Protein AF-A0A7X8WTJ2-F1 (afdb_monomer)

Structure (mmCIF, N/CA/C/O backbone):
data_AF-A0A7X8WTJ2-F1
#
_entry.id   AF-A0A7X8WTJ2-F1
#
loop_
_atom_site.group_PDB
_atom_site.id
_atom_site.type_symbol
_atom_site.label_atom_id
_atom_site.label_alt_id
_atom_site.label_comp_id
_atom_site.label_asym_id
_atom_site.label_entity_id
_atom_site.label_seq_id
_atom_site.pdbx_PDB_ins_code
_atom_site.Cartn_x
_atom_site.Cartn_y
_atom_site.Cartn_z
_atom_site.occupancy
_atom_site.B_iso_or_equiv
_atom_site.auth_seq_id
_atom_site.auth_comp_id
_atom_site.auth_asym_id
_atom_site.auth_atom_id
_atom_site.pdbx_PDB_model_num
ATOM 1 N N . MET A 1 1 ? -40.031 5.999 80.516 1.00 39.78 1 MET A N 1
ATOM 2 C CA . MET A 1 1 ? -39.535 5.184 79.386 1.00 39.78 1 MET A CA 1
ATOM 3 C C . MET A 1 1 ? -38.064 5.534 79.198 1.00 39.78 1 MET A C 1
ATOM 5 O O . MET A 1 1 ? -37.760 6.698 78.983 1.00 39.78 1 MET A O 1
ATOM 9 N N . LYS A 1 2 ? -37.153 4.590 79.463 1.00 35.09 2 LYS A N 1
ATOM 10 C CA . LYS A 1 2 ? -35.695 4.788 79.375 1.00 35.09 2 LYS A CA 1
ATOM 11 C C . LYS A 1 2 ? -35.282 4.846 77.907 1.00 35.09 2 LYS A C 1
ATOM 13 O O . LYS A 1 2 ? -35.665 3.926 77.203 1.00 35.09 2 LYS A O 1
ATOM 18 N N . PHE A 1 3 ? -34.402 5.767 77.518 1.00 29.83 3 PHE A N 1
ATOM 19 C CA . PHE A 1 3 ? -33.308 5.437 76.600 1.00 29.83 3 PHE A CA 1
ATOM 20 C C . PHE A 1 3 ? -32.036 6.171 77.034 1.00 29.83 3 PHE A C 1
ATOM 22 O O . PHE A 1 3 ? -32.035 7.369 77.301 1.00 29.83 3 PHE A O 1
ATOM 29 N N . ARG A 1 4 ? -30.994 5.364 77.233 1.00 32.22 4 ARG A N 1
ATOM 30 C CA . ARG A 1 4 ? -29.652 5.709 77.700 1.00 32.22 4 ARG A CA 1
ATOM 31 C C . ARG A 1 4 ? -28.775 6.133 76.510 1.00 32.22 4 ARG A C 1
ATOM 33 O O . ARG A 1 4 ? -28.976 5.613 75.421 1.00 32.22 4 ARG A O 1
ATOM 40 N N . THR A 1 5 ? -27.834 7.041 76.796 1.00 36.12 5 THR A N 1
ATOM 41 C CA . THR A 1 5 ? -26.426 7.189 76.328 1.00 36.12 5 THR A CA 1
ATOM 42 C C . THR A 1 5 ? -25.983 6.367 75.102 1.00 36.12 5 THR A C 1
ATOM 44 O O . THR A 1 5 ? -26.259 5.177 75.036 1.00 36.12 5 THR A O 1
ATOM 47 N N . ASN A 1 6 ? -25.144 6.859 74.188 1.00 32.44 6 ASN A N 1
ATOM 48 C CA . ASN A 1 6 ? -23.798 7.377 74.467 1.00 32.44 6 ASN A CA 1
ATOM 49 C C . ASN A 1 6 ? -23.196 8.037 73.197 1.00 32.44 6 ASN A C 1
ATOM 51 O O . ASN A 1 6 ? -23.551 7.622 72.092 1.00 32.44 6 ASN A O 1
ATOM 55 N N . PRO A 1 7 ? -22.274 9.006 73.338 1.00 47.34 7 PRO A N 1
ATOM 56 C CA . PRO A 1 7 ? -21.507 9.600 72.253 1.00 47.34 7 PRO A CA 1
ATOM 57 C C . PRO A 1 7 ? -20.310 8.702 71.916 1.00 47.34 7 PRO A C 1
ATOM 59 O O . PRO A 1 7 ? -19.620 8.268 72.826 1.00 47.34 7 PRO A O 1
ATOM 62 N N . ASP A 1 8 ? -20.117 8.387 70.634 1.00 38.06 8 ASP A N 1
ATOM 63 C CA . ASP A 1 8 ? -18.842 7.984 70.014 1.00 38.06 8 ASP A CA 1
ATOM 64 C C . ASP A 1 8 ? -19.118 7.438 68.606 1.00 38.06 8 ASP A C 1
ATOM 66 O O . ASP A 1 8 ? -19.580 6.308 68.447 1.00 38.06 8 ASP A O 1
ATOM 70 N N . ARG A 1 9 ? -18.815 8.240 67.578 1.00 35.88 9 ARG A N 1
ATOM 71 C CA . ARG A 1 9 ? -18.140 7.803 66.339 1.00 35.88 9 ARG A CA 1
ATOM 72 C C . ARG A 1 9 ? -17.952 8.990 65.406 1.00 35.88 9 ARG A C 1
ATOM 74 O O . ARG A 1 9 ? -18.755 9.291 64.530 1.00 35.88 9 ARG A O 1
ATOM 81 N N . CYS A 1 10 ? -16.839 9.669 65.642 1.00 35.34 10 CYS A N 1
ATOM 82 C CA . CYS A 1 10 ? -16.139 10.429 64.625 1.00 35.34 10 CYS A CA 1
ATOM 83 C C . CYS A 1 10 ? -15.553 9.450 63.584 1.00 35.34 10 CYS A C 1
ATOM 85 O O . CYS A 1 10 ? -15.086 8.377 63.969 1.00 35.34 10 CYS A O 1
ATOM 87 N N . LYS A 1 11 ? -15.507 9.899 62.320 1.00 32.91 11 LYS A N 1
ATOM 88 C CA . LYS A 1 11 ? -14.864 9.304 61.127 1.00 32.91 11 LYS A CA 1
ATOM 89 C C . LYS A 1 11 ? -15.657 8.188 60.428 1.00 32.91 11 LYS A C 1
ATOM 91 O O . LYS A 1 11 ? -15.748 7.078 60.931 1.00 32.91 11 LYS A O 1
ATOM 96 N N . ASP A 1 12 ? -16.169 8.469 59.230 1.00 33.34 12 ASP A N 1
ATOM 97 C CA . ASP A 1 12 ? -15.376 8.259 58.011 1.00 33.34 12 ASP A CA 1
ATOM 98 C C . ASP A 1 12 ? -16.029 8.958 56.801 1.00 33.34 12 ASP A C 1
ATOM 100 O O . ASP A 1 12 ? -17.176 8.697 56.438 1.00 33.34 12 ASP A O 1
ATOM 104 N N . MET A 1 13 ? -15.286 9.892 56.209 1.00 43.78 13 MET A N 1
ATOM 105 C CA . MET A 1 13 ? -15.506 10.418 54.867 1.00 43.78 13 MET A CA 1
ATOM 106 C C . MET A 1 13 ? -14.833 9.427 53.918 1.00 43.78 13 MET A C 1
ATOM 108 O O . MET A 1 13 ? -13.629 9.499 53.713 1.00 43.78 13 MET A O 1
ATOM 112 N N . SER A 1 14 ? -15.596 8.491 53.375 1.00 38.12 14 SER A N 1
ATOM 113 C CA . SER A 1 14 ? -15.292 7.703 52.173 1.00 38.12 14 SER A CA 1
ATOM 114 C C . SER A 1 14 ? -16.325 6.577 52.176 1.00 38.12 14 SER A C 1
ATOM 116 O O . SER A 1 14 ? -16.460 5.829 53.131 1.00 38.12 14 SER A O 1
ATOM 118 N N . GLN A 1 15 ? -17.206 6.455 51.199 1.00 37.56 15 GLN A N 1
ATOM 119 C CA . GLN A 1 15 ? -16.856 5.964 49.881 1.00 37.56 15 GLN A CA 1
ATOM 120 C C . GLN A 1 15 ? -17.956 6.427 48.922 1.00 37.56 15 GLN A C 1
ATOM 122 O O . GLN A 1 15 ? -19.064 5.888 48.906 1.00 37.56 15 GLN A O 1
ATOM 127 N N . GLN A 1 16 ? -17.648 7.435 48.107 1.00 36.28 16 GLN A N 1
ATOM 128 C CA . GLN A 1 16 ? -18.258 7.510 46.789 1.00 36.28 16 GLN A CA 1
ATOM 129 C C . GLN A 1 16 ? -17.774 6.263 46.053 1.00 36.28 16 GLN A C 1
ATOM 131 O O . GLN A 1 16 ? -16.573 6.051 45.905 1.00 36.28 16 GLN A O 1
ATOM 136 N N . LYS A 1 17 ? -18.707 5.388 45.678 1.00 41.25 17 LYS A N 1
ATOM 137 C CA . LYS A 1 17 ? -18.432 4.298 44.748 1.00 41.25 17 LYS A CA 1
ATOM 138 C C . LYS A 1 17 ? -18.091 4.965 43.418 1.00 41.25 17 LYS A C 1
ATOM 140 O O . LYS A 1 17 ? -18.989 5.342 42.671 1.00 41.25 17 LYS A O 1
ATOM 145 N N . GLU A 1 18 ? -16.804 5.173 43.172 1.00 40.47 18 GLU A N 1
ATOM 146 C CA . GLU A 1 18 ? -16.292 5.410 41.832 1.00 40.47 18 GLU A CA 1
ATOM 147 C C . GLU A 1 18 ? -16.724 4.202 41.001 1.00 40.47 18 GLU A C 1
ATOM 149 O O . GLU A 1 18 ? -16.260 3.078 41.194 1.00 40.47 18 GLU A O 1
ATOM 154 N N . SER A 1 19 ? -17.721 4.404 40.144 1.00 46.25 19 SER A N 1
ATOM 155 C CA . SER A 1 19 ? -18.016 3.462 39.080 1.00 46.25 19 SER A CA 1
ATOM 156 C C . SER A 1 19 ? -16.793 3.459 38.176 1.00 46.25 19 SER A C 1
ATOM 158 O O . SER A 1 19 ? -16.567 4.434 37.456 1.00 46.25 19 SER A O 1
ATOM 160 N N . GLU A 1 20 ? -15.987 2.399 38.258 1.00 52.09 20 GLU A N 1
ATOM 161 C CA . GLU A 1 20 ? -14.923 2.140 37.294 1.00 52.09 20 GLU A CA 1
ATOM 162 C C . GLU A 1 20 ? -15.479 2.380 35.883 1.00 52.09 20 GLU A C 1
ATOM 164 O O . GLU A 1 20 ? -16.577 1.894 35.577 1.00 52.09 20 GLU A O 1
ATOM 169 N N . PRO A 1 21 ? -14.785 3.139 35.016 1.00 50.22 21 PRO A N 1
ATOM 170 C CA . PRO A 1 21 ? -15.226 3.284 33.644 1.00 50.22 21 PRO A CA 1
ATOM 171 C C . PRO A 1 21 ? -15.250 1.881 33.050 1.00 50.22 21 PRO A C 1
ATOM 173 O O . PRO A 1 21 ? -14.214 1.223 32.941 1.00 50.22 21 PRO A O 1
ATOM 176 N N . SER A 1 22 ? -16.446 1.405 32.703 1.00 49.53 22 SER A N 1
ATOM 177 C CA . SER A 1 22 ? -16.613 0.166 31.962 1.00 49.53 22 SER A CA 1
ATOM 178 C C . SER A 1 22 ? -15.719 0.281 30.735 1.00 49.53 22 SER A C 1
ATOM 180 O O . SER A 1 22 ? -16.004 1.099 29.856 1.00 49.53 22 SER A O 1
ATOM 182 N N . LYS A 1 23 ? -14.610 -0.468 30.703 1.00 55.69 23 LYS A N 1
ATOM 183 C CA . LYS A 1 23 ? -13.757 -0.579 29.521 1.00 55.69 23 LYS A CA 1
ATOM 184 C C . LYS A 1 23 ? -14.647 -1.101 28.403 1.00 55.69 23 LYS A C 1
ATOM 186 O O . LYS A 1 23 ? -14.861 -2.304 28.277 1.00 55.69 23 LYS A O 1
ATOM 191 N N . THR A 1 24 ? -15.213 -0.195 27.619 1.00 56.50 24 THR A N 1
ATOM 192 C CA . THR A 1 24 ? -15.846 -0.522 26.353 1.00 56.50 24 THR A CA 1
ATOM 193 C C . THR A 1 24 ? -14.688 -0.906 25.454 1.00 56.50 24 THR A C 1
ATOM 195 O O . THR A 1 24 ? -13.975 -0.066 24.915 1.00 56.50 24 THR A O 1
ATOM 198 N N . CYS A 1 25 ? -14.405 -2.205 25.419 1.00 57.56 25 CYS A N 1
ATOM 199 C CA . CYS A 1 25 ? -13.414 -2.767 24.525 1.00 57.56 25 CYS A CA 1
ATOM 200 C C . CYS A 1 25 ? -13.963 -2.538 23.116 1.00 57.56 25 CYS A C 1
ATOM 202 O O . CYS A 1 25 ? -14.972 -3.142 22.752 1.00 57.56 25 CYS A O 1
ATOM 204 N N . ALA A 1 26 ? -13.389 -1.586 22.381 1.00 73.44 26 ALA A N 1
ATOM 205 C CA . ALA A 1 26 ? -13.820 -1.301 21.022 1.00 73.44 26 ALA A CA 1
ATOM 206 C C . ALA A 1 26 ? -13.701 -2.590 20.195 1.00 73.44 26 ALA A C 1
ATOM 208 O O . ALA A 1 26 ? -12.611 -3.138 20.038 1.00 73.44 26 ALA A O 1
ATOM 209 N N . SER A 1 27 ? -14.835 -3.109 19.725 1.00 88.31 27 SER A N 1
ATOM 210 C CA . SER A 1 27 ? -14.878 -4.309 18.895 1.00 88.31 27 SER A CA 1
ATOM 211 C C . SER A 1 27 ? -14.677 -3.930 17.432 1.00 88.31 27 SER A C 1
ATOM 213 O O . SER A 1 27 ? -15.436 -3.119 16.895 1.00 88.31 27 SER A O 1
ATOM 215 N N . PHE A 1 28 ? -13.690 -4.547 16.787 1.00 94.94 28 PHE A N 1
ATOM 216 C CA . PHE A 1 28 ? -13.442 -4.405 15.356 1.00 94.94 28 PHE A CA 1
ATOM 217 C C . PHE A 1 28 ? -13.915 -5.646 14.597 1.00 94.94 28 PHE A C 1
ATOM 219 O O . PHE A 1 28 ? -13.689 -6.766 15.055 1.00 94.94 28 PHE A O 1
ATOM 226 N N . ASP A 1 29 ? -14.544 -5.453 13.437 1.00 95.88 29 ASP A N 1
ATOM 227 C CA . ASP A 1 29 ? -14.916 -6.544 12.528 1.00 95.88 29 ASP A CA 1
ATOM 228 C C . ASP A 1 29 ? -13.676 -7.183 11.870 1.00 95.88 29 ASP A C 1
ATOM 230 O O . ASP A 1 29 ? -13.664 -8.384 11.594 1.00 95.88 29 ASP A O 1
ATOM 234 N N . LEU A 1 30 ? -12.623 -6.391 11.627 1.00 96.56 30 LEU A N 1
ATOM 235 C CA . LEU A 1 30 ? -11.333 -6.850 11.107 1.00 96.56 30 LEU A CA 1
ATOM 236 C C . LEU A 1 30 ? -10.180 -6.142 11.823 1.00 96.56 30 LEU A C 1
ATOM 238 O O . LEU A 1 30 ? -10.127 -4.916 11.883 1.00 96.56 30 LEU A O 1
ATOM 242 N N . VAL A 1 31 ? -9.210 -6.923 12.295 1.00 97.31 31 VAL A N 1
ATOM 243 C CA . VAL A 1 31 ? -7.952 -6.412 12.850 1.00 97.31 31 VAL A CA 1
ATOM 244 C C . VAL A 1 31 ? -6.786 -6.926 12.018 1.00 97.31 31 VAL A C 1
ATOM 246 O O . VAL A 1 31 ? -6.662 -8.127 11.775 1.00 97.31 31 VAL A O 1
ATOM 249 N N . ILE A 1 32 ? -5.916 -6.014 11.597 1.00 97.81 32 ILE A N 1
ATOM 250 C CA . ILE A 1 32 ? -4.712 -6.293 10.818 1.00 97.81 32 ILE A CA 1
ATOM 251 C C . ILE A 1 32 ? -3.493 -5.988 11.683 1.00 97.81 32 ILE A C 1
ATOM 253 O O . ILE A 1 32 ? -3.316 -4.870 12.158 1.00 97.81 32 ILE A O 1
ATOM 257 N N . ALA A 1 33 ? -2.634 -6.988 11.869 1.00 97.50 33 ALA A N 1
ATOM 258 C CA . ALA A 1 33 ? -1.375 -6.829 12.583 1.00 97.50 33 ALA A CA 1
ATOM 259 C C . ALA A 1 33 ? -0.256 -6.421 11.610 1.00 97.50 33 ALA A C 1
ATOM 261 O O . ALA A 1 33 ? 0.145 -7.198 10.740 1.00 97.50 33 ALA A O 1
ATOM 262 N N . GLY A 1 34 ? 0.262 -5.210 11.787 1.00 97.00 34 GLY A N 1
ATOM 263 C CA . GLY A 1 34 ? 1.333 -4.605 11.005 1.00 97.00 34 GLY A CA 1
ATOM 264 C C . GLY A 1 34 ? 0.831 -3.549 10.020 1.00 97.00 34 GLY A C 1
ATOM 265 O O . GLY A 1 34 ? 0.043 -3.826 9.120 1.00 97.00 34 GLY A O 1
ATOM 266 N N . GLY A 1 35 ? 1.384 -2.347 10.132 1.00 96.94 35 GLY A N 1
ATOM 267 C CA . GLY A 1 35 ? 1.155 -1.180 9.282 1.00 96.94 35 GLY A CA 1
ATOM 268 C C . GLY A 1 35 ? 2.192 -1.010 8.168 1.00 96.94 35 GLY A C 1
ATOM 269 O O . GLY A 1 35 ? 2.507 0.103 7.739 1.00 96.94 35 GLY A O 1
ATOM 270 N N . GLY A 1 36 ? 2.751 -2.125 7.695 1.00 97.00 36 GLY A N 1
ATOM 271 C CA . GLY A 1 36 ? 3.591 -2.176 6.500 1.00 97.00 36 GLY A CA 1
ATOM 272 C C . GLY A 1 36 ? 2.776 -2.155 5.202 1.00 97.00 36 GLY A C 1
ATOM 273 O O . GLY A 1 36 ? 1.550 -2.089 5.216 1.00 97.00 36 GLY A O 1
ATOM 274 N N . ALA A 1 37 ? 3.461 -2.276 4.058 1.00 97.00 37 ALA A N 1
ATOM 275 C CA . ALA A 1 37 ? 2.814 -2.260 2.740 1.00 97.00 37 ALA A CA 1
ATOM 276 C C . ALA A 1 37 ? 1.677 -3.289 2.620 1.00 97.00 37 ALA A C 1
ATOM 278 O O . ALA A 1 37 ? 0.591 -2.956 2.162 1.00 97.00 37 ALA A O 1
ATOM 279 N N . SER A 1 38 ? 1.910 -4.528 3.067 1.00 96.88 38 SER A N 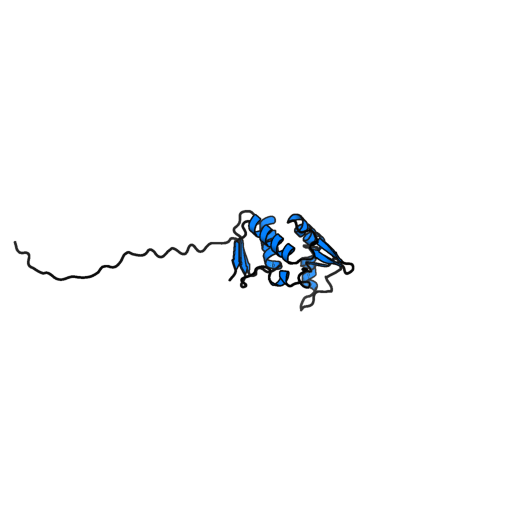1
ATOM 280 C CA . SER A 1 38 ? 0.913 -5.598 2.985 1.00 96.88 38 SER A CA 1
ATOM 281 C C . SER A 1 38 ? -0.320 -5.321 3.840 1.00 96.88 38 SER A C 1
ATOM 283 O O . SER A 1 38 ? -1.428 -5.516 3.361 1.00 96.88 38 SER A O 1
ATOM 285 N N . GLY A 1 39 ? -0.140 -4.864 5.083 1.00 97.81 39 GLY A N 1
ATOM 286 C CA . GLY A 1 39 ? -1.253 -4.618 6.001 1.00 97.81 39 GLY A CA 1
ATOM 287 C C . GLY A 1 39 ? -2.109 -3.434 5.568 1.00 97.81 39 GLY A C 1
ATOM 288 O O . GLY A 1 39 ? -3.332 -3.535 5.549 1.00 97.81 39 GLY A O 1
ATOM 289 N N . VAL A 1 40 ? -1.471 -2.351 5.118 1.00 98.12 40 VAL A N 1
ATOM 290 C CA . VAL A 1 40 ? -2.182 -1.174 4.606 1.00 98.12 40 VAL A CA 1
ATOM 291 C C . VAL A 1 40 ? -2.969 -1.502 3.339 1.00 98.12 40 VAL A C 1
ATOM 293 O O . VAL A 1 40 ? -4.156 -1.197 3.274 1.00 98.12 40 VAL A O 1
ATOM 296 N N . ILE A 1 41 ? -2.358 -2.173 2.356 1.00 97.38 41 ILE A N 1
ATOM 297 C CA . ILE A 1 41 ? -3.077 -2.569 1.135 1.00 97.38 41 ILE A CA 1
ATOM 298 C C . ILE A 1 41 ? -4.204 -3.555 1.458 1.00 97.38 41 ILE A C 1
ATOM 300 O O . ILE A 1 41 ? -5.300 -3.405 0.928 1.00 97.38 41 ILE A O 1
ATOM 304 N N . ALA A 1 42 ? -3.979 -4.516 2.360 1.00 97.00 42 ALA A N 1
ATOM 305 C CA . ALA A 1 42 ? -5.023 -5.446 2.783 1.00 97.00 42 ALA A CA 1
ATOM 306 C C . ALA A 1 42 ? -6.214 -4.724 3.430 1.00 97.00 42 ALA A C 1
ATOM 308 O O . ALA A 1 42 ? -7.351 -5.054 3.113 1.00 97.00 42 ALA A O 1
ATOM 309 N N . ALA A 1 43 ? -5.971 -3.728 4.289 1.00 97.94 43 ALA A N 1
ATOM 310 C CA . ALA A 1 43 ? -7.031 -2.954 4.934 1.00 97.94 43 ALA A CA 1
ATOM 311 C C . ALA A 1 43 ? -7.874 -2.181 3.917 1.00 97.94 43 ALA A C 1
ATOM 313 O O . ALA A 1 43 ? -9.103 -2.221 3.964 1.00 97.94 43 ALA A O 1
ATOM 314 N N . LEU A 1 44 ? -7.202 -1.504 2.982 1.00 97.75 44 LEU A N 1
ATOM 315 C CA . LEU A 1 44 ? -7.869 -0.714 1.957 1.00 97.75 44 LEU A CA 1
ATOM 316 C C . LEU A 1 44 ? -8.698 -1.601 1.019 1.00 97.75 44 LEU A C 1
ATOM 318 O O . LEU A 1 44 ? -9.882 -1.339 0.830 1.00 97.75 44 LEU A O 1
ATOM 322 N N . VAL A 1 45 ? -8.107 -2.682 0.498 1.00 96.06 45 VAL A N 1
ATOM 323 C CA . VAL A 1 45 ? -8.797 -3.621 -0.403 1.00 96.06 45 VAL A CA 1
ATOM 324 C C . VAL A 1 45 ? -9.955 -4.318 0.309 1.00 96.06 45 VAL A C 1
ATOM 326 O O . VAL A 1 45 ? -11.035 -4.440 -0.259 1.00 96.06 45 VAL A O 1
ATOM 329 N N . ALA A 1 46 ? -9.779 -4.731 1.568 1.00 96.06 46 ALA A N 1
ATOM 330 C CA . ALA A 1 46 ? -10.859 -5.341 2.339 1.00 96.06 46 ALA A CA 1
ATOM 331 C C . ALA A 1 46 ? -12.048 -4.381 2.511 1.00 96.06 46 ALA A C 1
ATOM 333 O O . ALA A 1 46 ? -13.198 -4.797 2.362 1.00 96.06 46 ALA A O 1
ATOM 334 N N . CYS A 1 47 ? -11.778 -3.100 2.781 1.00 96.69 47 CYS A N 1
ATOM 335 C CA . CYS A 1 47 ? -12.807 -2.065 2.847 1.00 96.69 47 CYS A CA 1
ATOM 336 C C . CYS A 1 47 ? -13.509 -1.865 1.491 1.00 96.69 47 CYS A C 1
ATOM 338 O O . CYS A 1 47 ? -14.739 -1.823 1.446 1.00 96.69 47 CYS A O 1
ATOM 340 N N . ASP A 1 48 ? -12.737 -1.802 0.400 1.00 94.69 48 ASP A N 1
ATOM 341 C CA . ASP A 1 48 ? -13.232 -1.547 -0.959 1.00 94.69 48 ASP A CA 1
ATOM 342 C C . ASP A 1 48 ? -14.087 -2.702 -1.518 1.00 94.69 48 ASP A C 1
ATOM 344 O O . ASP A 1 48 ? -15.077 -2.453 -2.205 1.00 94.69 48 ASP A O 1
ATOM 348 N N . GLU A 1 49 ? -13.731 -3.960 -1.234 1.00 90.19 49 GLU A N 1
ATOM 349 C CA . GLU A 1 49 ? -14.292 -5.127 -1.938 1.00 90.19 49 GLU A CA 1
ATOM 350 C C . GLU A 1 49 ? -15.290 -5.971 -1.129 1.00 90.19 49 GLU A C 1
ATOM 352 O O . GLU A 1 49 ? -15.897 -6.891 -1.680 1.00 90.19 49 GLU A O 1
ATOM 357 N N . GLY A 1 50 ? -15.503 -5.701 0.162 1.00 84.56 50 GLY A N 1
ATOM 358 C CA . GLY A 1 50 ? -16.440 -6.542 0.924 1.00 84.56 50 GLY A CA 1
ATOM 359 C C . GLY A 1 50 ? -16.740 -6.148 2.360 1.00 84.56 50 GLY A C 1
ATOM 360 O O . GLY A 1 50 ? -17.696 -6.666 2.934 1.00 84.56 50 GLY A O 1
ATOM 361 N N . LEU A 1 51 ? -15.967 -5.234 2.942 1.00 91.12 51 LEU A N 1
ATOM 362 C CA . LEU A 1 51 ? -16.139 -4.784 4.324 1.00 91.12 51 LEU A CA 1
ATOM 363 C C . LEU A 1 51 ? -16.516 -3.299 4.403 1.00 91.12 51 LEU A C 1
ATOM 365 O O . LEU A 1 51 ? -16.238 -2.631 5.397 1.00 91.12 51 LEU A O 1
ATOM 369 N N . SER A 1 52 ? -17.170 -2.768 3.369 1.00 87.06 52 SER A N 1
ATOM 370 C CA . SER A 1 52 ? -17.717 -1.412 3.416 1.00 87.06 52 SER A CA 1
ATOM 371 C C . SER A 1 52 ? -18.710 -1.283 4.580 1.00 87.06 52 SER A C 1
ATOM 373 O O . SER A 1 52 ? -19.600 -2.118 4.751 1.00 87.06 52 SER A O 1
ATOM 375 N N . GLY A 1 53 ? -18.525 -0.262 5.421 1.00 87.44 53 GLY A N 1
ATOM 376 C CA . GLY A 1 53 ? -19.323 -0.041 6.633 1.00 87.44 53 GLY A CA 1
ATOM 377 C C . GLY A 1 53 ? -18.954 -0.918 7.839 1.00 87.44 53 GLY A C 1
ATOM 378 O O . GLY A 1 53 ? -19.609 -0.813 8.874 1.00 87.44 53 GLY A O 1
ATOM 379 N N . LYS A 1 54 ? -17.923 -1.766 7.732 1.00 94.25 54 LYS A N 1
ATOM 380 C CA . LYS A 1 54 ? -17.371 -2.552 8.845 1.00 94.25 54 LYS A CA 1
ATOM 381 C C . LYS A 1 54 ? -16.230 -1.809 9.532 1.00 94.25 54 LYS A C 1
ATOM 383 O O . LYS A 1 54 ? -15.524 -1.026 8.897 1.00 94.25 54 LYS A O 1
ATOM 388 N N . SER A 1 55 ? -16.026 -2.066 10.821 1.00 95.56 55 SER A N 1
ATOM 389 C CA . SER A 1 55 ? -14.927 -1.463 11.575 1.00 95.56 55 SER A CA 1
ATOM 390 C C . SER A 1 55 ? -13.621 -2.228 11.336 1.00 95.56 55 SER A C 1
ATOM 392 O O . SER A 1 55 ? -13.488 -3.405 11.673 1.00 95.56 55 SER A O 1
ATOM 394 N N . ILE A 1 56 ? -12.634 -1.548 10.750 1.00 97.75 56 ILE A N 1
ATOM 395 C CA . ILE A 1 56 ? -11.316 -2.114 10.439 1.00 97.75 56 ILE A CA 1
ATOM 396 C C . ILE A 1 56 ? -10.253 -1.374 11.251 1.00 97.75 56 ILE A C 1
ATOM 398 O O . ILE A 1 56 ? -10.225 -0.142 11.248 1.00 97.75 56 ILE A O 1
ATOM 402 N N . ALA A 1 57 ? -9.368 -2.123 11.909 1.00 97.31 57 ALA A N 1
ATOM 403 C CA . ALA A 1 57 ? -8.207 -1.586 12.611 1.00 97.31 57 ALA A CA 1
ATOM 404 C C . ALA A 1 57 ? -6.891 -2.154 12.073 1.00 97.31 57 ALA A C 1
ATOM 406 O O . ALA A 1 57 ? -6.779 -3.351 11.806 1.00 97.31 57 ALA A O 1
ATOM 407 N N . ILE A 1 58 ? -5.871 -1.304 11.991 1.00 98.19 58 ILE A N 1
ATOM 408 C CA . ILE A 1 58 ? -4.471 -1.691 11.815 1.00 98.19 58 ILE A CA 1
ATOM 409 C C . ILE A 1 58 ? -3.748 -1.445 13.137 1.00 98.19 58 ILE A C 1
ATOM 411 O O . ILE A 1 58 ? -3.816 -0.342 13.675 1.00 98.19 58 ILE A O 1
ATOM 415 N N . ILE A 1 59 ? -3.038 -2.455 13.637 1.00 97.38 59 ILE A N 1
ATOM 416 C CA . ILE A 1 59 ? -2.158 -2.343 14.804 1.00 97.38 59 ILE A CA 1
ATOM 417 C C . ILE A 1 59 ? -0.713 -2.378 14.315 1.00 97.38 59 ILE A C 1
ATOM 419 O O . ILE A 1 59 ? -0.267 -3.387 13.769 1.00 97.38 59 ILE A O 1
ATOM 423 N N . GLU A 1 60 ? 0.022 -1.292 14.496 1.00 96.94 60 GLU A N 1
ATOM 424 C CA . GLU A 1 60 ? 1.437 -1.169 14.159 1.00 96.94 60 GLU A CA 1
ATOM 425 C C . GLU A 1 60 ? 2.242 -0.945 15.440 1.00 96.94 60 GLU A C 1
ATOM 427 O O . GLU A 1 60 ? 1.847 -0.186 16.316 1.00 96.94 60 GLU A O 1
ATOM 432 N N . LYS A 1 61 ? 3.371 -1.644 15.549 1.00 95.44 61 LYS A N 1
ATOM 433 C CA . LYS A 1 61 ? 4.255 -1.566 16.712 1.00 95.44 61 LYS A CA 1
ATOM 434 C C . LYS A 1 61 ? 5.084 -0.280 16.714 1.00 95.44 61 LYS A C 1
ATOM 436 O O . LYS A 1 61 ? 5.570 0.124 17.757 1.00 95.44 61 LYS A O 1
ATOM 441 N N . GLU A 1 62 ? 5.363 0.262 15.538 1.00 92.94 62 GLU A N 1
ATOM 442 C CA . GLU A 1 62 ? 6.212 1.435 15.373 1.00 92.94 62 GLU A CA 1
ATOM 443 C C . GLU A 1 62 ? 5.373 2.719 15.315 1.00 92.94 62 GLU A C 1
ATOM 445 O O . GLU A 1 62 ? 4.341 2.761 14.644 1.00 92.94 62 GLU A O 1
ATOM 450 N N . GLU A 1 63 ? 5.895 3.808 15.880 1.00 93.38 63 GLU A N 1
ATOM 451 C CA . GLU A 1 63 ? 5.244 5.128 15.861 1.00 93.38 63 GLU A CA 1
ATOM 452 C C . GLU A 1 63 ? 4.905 5.624 14.443 1.00 93.38 63 GLU A C 1
ATOM 454 O O . GLU A 1 63 ? 3.996 6.426 14.233 1.00 93.38 63 GLU A O 1
ATOM 459 N N . ILE A 1 64 ? 5.667 5.163 13.444 1.00 91.88 64 ILE A N 1
ATOM 460 C CA . ILE A 1 64 ? 5.559 5.608 12.056 1.00 91.88 64 ILE A CA 1
ATOM 461 C C . ILE A 1 64 ? 5.049 4.466 11.177 1.00 91.88 64 ILE A C 1
ATOM 463 O O . ILE A 1 64 ? 5.779 3.523 10.850 1.00 91.88 64 ILE A O 1
ATOM 467 N N . LEU A 1 65 ? 3.816 4.622 10.692 1.00 95.19 65 LEU A N 1
ATOM 468 C CA . LEU A 1 65 ? 3.225 3.759 9.672 1.00 95.19 65 LEU A CA 1
ATOM 469 C C . LEU A 1 65 ? 4.095 3.725 8.404 1.00 95.19 65 LEU A C 1
ATOM 471 O O . LEU A 1 65 ? 4.707 4.725 8.022 1.00 95.19 65 LEU A O 1
ATOM 475 N N . LEU A 1 66 ? 4.141 2.583 7.707 1.00 96.50 66 LEU A N 1
ATOM 476 C CA . LEU A 1 66 ? 4.850 2.444 6.428 1.00 96.50 66 LEU A CA 1
ATOM 477 C C . LEU A 1 66 ? 6.355 2.797 6.494 1.00 96.50 66 LEU A C 1
ATOM 479 O O . LEU A 1 66 ? 6.976 3.054 5.457 1.00 96.50 66 LEU A O 1
ATOM 483 N N . ARG A 1 67 ? 6.994 2.735 7.675 1.00 95.06 67 ARG A N 1
ATOM 484 C CA . ARG A 1 67 ? 8.415 3.096 7.877 1.00 95.06 67 ARG A CA 1
ATOM 485 C C . ARG A 1 67 ? 9.366 2.461 6.857 1.00 95.06 67 ARG A C 1
ATOM 487 O O . ARG A 1 67 ? 10.224 3.134 6.288 1.00 95.06 67 ARG A O 1
ATOM 494 N N . LYS A 1 68 ? 9.194 1.165 6.571 1.00 93.69 68 LYS A N 1
ATOM 495 C CA . LYS A 1 68 ? 10.016 0.446 5.576 1.00 93.69 68 LYS A CA 1
ATOM 496 C C . LYS A 1 68 ? 9.721 0.861 4.133 1.00 93.69 68 LYS A C 1
ATOM 498 O O . LYS A 1 68 ? 10.634 0.862 3.311 1.00 93.69 68 LYS A O 1
ATOM 503 N N . VAL A 1 69 ? 8.480 1.235 3.823 1.00 94.94 69 VAL A N 1
ATOM 504 C CA . VAL A 1 69 ? 8.108 1.752 2.495 1.00 94.94 69 VAL A CA 1
ATOM 505 C C . VAL A 1 69 ? 8.800 3.087 2.256 1.00 94.94 69 VAL A C 1
ATOM 507 O O . VAL A 1 69 ? 9.433 3.259 1.214 1.00 94.94 69 VAL A O 1
ATOM 510 N N . ARG A 1 70 ? 8.798 3.966 3.266 1.00 93.81 70 ARG A N 1
ATOM 511 C CA . ARG A 1 70 ? 9.485 5.264 3.238 1.00 93.81 70 ARG A CA 1
ATOM 512 C C . ARG A 1 70 ? 10.984 5.139 2.943 1.00 93.81 70 ARG A C 1
ATOM 514 O O . ARG A 1 70 ? 11.524 5.916 2.165 1.00 93.81 70 ARG A O 1
ATOM 521 N N . ALA A 1 71 ? 11.647 4.136 3.520 1.00 92.94 71 ALA A N 1
ATOM 522 C CA . ALA A 1 71 ? 13.081 3.900 3.324 1.00 92.94 71 ALA A CA 1
ATOM 523 C C . ALA A 1 71 ? 13.432 3.177 2.003 1.00 92.94 71 ALA A C 1
ATOM 525 O O . ALA A 1 71 ? 14.590 3.167 1.582 1.00 92.94 71 ALA A O 1
ATOM 526 N N . SER A 1 72 ? 12.461 2.547 1.336 1.00 92.38 72 SER A N 1
ATOM 527 C CA . SER A 1 72 ? 12.722 1.700 0.167 1.00 92.38 72 SER A CA 1
ATOM 528 C C . SER A 1 72 ? 13.147 2.496 -1.079 1.00 92.38 72 SER A C 1
ATOM 530 O O . SER A 1 72 ? 12.788 3.659 -1.267 1.00 92.38 72 SER A O 1
ATOM 532 N N . GLY A 1 73 ? 13.934 1.870 -1.963 1.00 87.62 73 GLY A N 1
ATOM 533 C CA . GLY A 1 73 ? 14.349 2.480 -3.234 1.00 87.62 73 GLY A CA 1
ATOM 534 C C . GLY A 1 73 ? 15.227 3.731 -3.092 1.00 87.62 7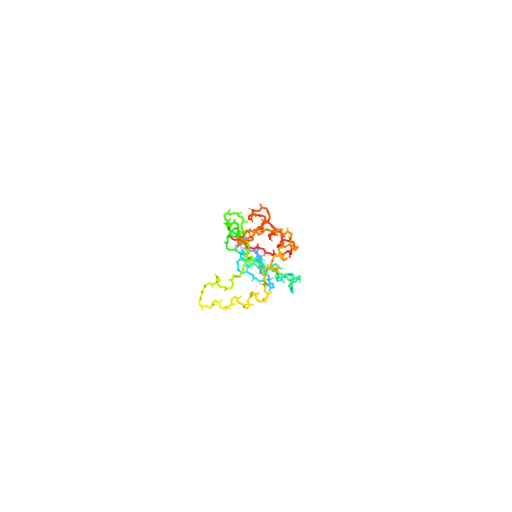3 GLY A C 1
ATOM 535 O O . GLY A 1 73 ? 15.208 4.575 -3.989 1.00 87.62 73 GLY A O 1
ATOM 536 N N . ASN A 1 74 ? 15.968 3.852 -1.982 1.00 92.56 74 ASN A N 1
ATOM 537 C CA . ASN A 1 74 ? 16.724 5.049 -1.596 1.00 92.56 74 ASN A CA 1
ATOM 538 C C . ASN A 1 74 ? 15.817 6.285 -1.443 1.00 92.56 74 ASN A C 1
ATOM 540 O O . ASN A 1 74 ? 16.051 7.322 -2.056 1.00 92.56 74 ASN A O 1
ATOM 544 N N . GLY A 1 75 ? 14.710 6.126 -0.709 1.00 93.69 75 GLY A N 1
ATOM 545 C CA . GLY A 1 75 ? 13.718 7.185 -0.496 1.00 93.69 75 GLY A CA 1
ATOM 546 C C . GLY A 1 75 ? 12.774 7.434 -1.674 1.00 93.69 75 GLY A C 1
ATOM 547 O O . GLY A 1 75 ? 11.950 8.340 -1.601 1.00 93.69 75 GLY A O 1
ATOM 548 N N . ARG A 1 76 ? 12.854 6.638 -2.749 1.00 95.62 76 ARG A N 1
ATOM 549 C CA . ARG A 1 76 ? 11.985 6.762 -3.936 1.00 95.62 76 ARG A CA 1
ATOM 550 C C . ARG A 1 76 ? 10.806 5.799 -3.940 1.00 95.62 76 ARG A C 1
ATOM 552 O O . ARG A 1 76 ? 9.847 6.049 -4.647 1.00 95.62 76 ARG A O 1
ATOM 559 N N . CYS A 1 77 ? 10.880 4.727 -3.154 1.00 96.44 77 CYS A N 1
ATOM 560 C CA . CYS A 1 77 ? 9.948 3.602 -3.131 1.00 96.44 77 CYS A CA 1
ATOM 561 C C . CYS A 1 77 ? 9.848 2.818 -4.451 1.00 96.44 77 CYS A C 1
ATOM 563 O O . CYS A 1 77 ? 9.165 3.221 -5.385 1.00 96.44 77 CYS A O 1
ATOM 565 N N . ASN A 1 78 ? 10.515 1.658 -4.509 1.00 95.38 78 ASN A N 1
ATOM 566 C CA . ASN A 1 78 ? 10.333 0.695 -5.600 1.00 95.38 78 ASN A CA 1
ATOM 567 C C . ASN A 1 78 ? 9.067 -0.136 -5.323 1.00 95.38 78 ASN A C 1
ATOM 569 O O . ASN A 1 78 ? 9.098 -1.037 -4.485 1.00 95.38 78 ASN A O 1
ATOM 573 N N . LEU A 1 79 ? 7.964 0.216 -5.982 1.00 94.69 79 LEU A N 1
ATOM 574 C CA . LEU A 1 79 ? 6.615 -0.306 -5.745 1.00 94.69 79 LEU A CA 1
ATOM 575 C C . LEU A 1 79 ? 6.401 -1.702 -6.336 1.00 94.69 79 LEU A C 1
ATOM 577 O O . LEU A 1 79 ? 5.743 -2.540 -5.725 1.00 94.69 79 LEU A O 1
ATOM 581 N N . ALA A 1 80 ? 6.908 -1.931 -7.547 1.00 94.62 80 ALA A N 1
ATOM 582 C CA . ALA A 1 80 ? 6.662 -3.144 -8.319 1.00 94.62 80 ALA A CA 1
ATOM 583 C C . ALA A 1 80 ? 7.729 -3.330 -9.408 1.00 94.62 80 ALA A C 1
ATOM 585 O O . ALA A 1 80 ? 8.607 -2.486 -9.592 1.00 94.62 80 ALA A O 1
ATOM 586 N N . ASN A 1 81 ? 7.647 -4.428 -10.158 1.00 94.38 81 ASN A N 1
ATOM 587 C CA . ASN A 1 81 ? 8.457 -4.637 -11.353 1.00 94.38 81 ASN A CA 1
ATOM 588 C C . ASN A 1 81 ? 7.585 -5.194 -12.493 1.00 94.38 81 ASN A C 1
ATOM 590 O O . ASN A 1 81 ? 6.769 -6.084 -12.258 1.00 94.38 81 ASN A O 1
ATOM 594 N N . MET A 1 82 ? 7.752 -4.656 -13.703 1.00 91.94 82 MET A N 1
ATOM 595 C CA . MET A 1 82 ? 7.015 -5.049 -14.914 1.00 91.94 82 MET A CA 1
ATOM 596 C C . MET A 1 82 ? 7.542 -6.344 -15.548 1.00 91.94 82 MET A C 1
ATOM 598 O O . MET A 1 82 ? 6.871 -6.951 -16.377 1.00 91.94 82 MET A O 1
ATOM 602 N N . GLY A 1 83 ? 8.756 -6.767 -15.193 1.00 86.56 83 GLY A N 1
ATOM 603 C CA . GLY A 1 83 ? 9.331 -8.024 -15.649 1.00 86.56 83 GLY A CA 1
ATOM 604 C C . GLY A 1 83 ? 8.715 -9.238 -14.954 1.00 86.56 83 GLY A C 1
ATOM 605 O O . GLY A 1 83 ? 8.025 -9.138 -13.942 1.00 86.56 83 GLY A O 1
ATOM 606 N N . SER A 1 84 ? 9.017 -10.433 -15.469 1.00 78.75 84 SER A N 1
ATOM 607 C CA . SER A 1 84 ? 8.605 -11.675 -14.811 1.00 78.75 84 SER A CA 1
ATOM 608 C C . SER A 1 84 ? 9.292 -11.814 -13.449 1.00 78.75 84 SER A C 1
ATOM 610 O O . SER A 1 84 ? 10.518 -11.936 -13.352 1.00 78.75 84 SER A O 1
ATOM 612 N N . ILE A 1 85 ? 8.485 -11.792 -12.389 1.00 79.44 85 ILE A N 1
ATOM 613 C CA . ILE A 1 85 ? 8.953 -11.886 -11.001 1.00 79.44 85 ILE A CA 1
ATOM 614 C C . ILE A 1 85 ? 8.856 -13.300 -10.427 1.00 79.44 85 ILE A C 1
ATOM 616 O O . ILE A 1 85 ? 9.456 -13.566 -9.392 1.00 79.44 85 ILE A O 1
ATOM 620 N N . LEU A 1 86 ? 8.155 -14.232 -11.085 1.00 82.44 86 LEU A N 1
ATOM 621 C CA . LEU A 1 86 ? 7.883 -15.568 -10.530 1.00 82.44 86 LEU A CA 1
ATOM 622 C C . LEU A 1 86 ? 9.153 -16.361 -10.195 1.00 82.44 86 LEU A C 1
ATOM 624 O O . LEU A 1 86 ? 9.155 -17.146 -9.252 1.00 82.44 86 LEU A O 1
ATOM 628 N N . THR A 1 87 ? 10.235 -16.153 -10.944 1.00 86.50 87 THR A N 1
ATOM 629 C CA . THR A 1 87 ? 11.536 -16.804 -10.716 1.00 86.50 87 THR A CA 1
ATOM 630 C C . THR A 1 87 ? 12.414 -16.075 -9.697 1.00 86.50 87 THR A C 1
ATOM 632 O O . THR A 1 87 ? 13.471 -16.583 -9.333 1.00 86.50 87 THR A O 1
ATOM 635 N N . ARG A 1 88 ? 11.993 -14.894 -9.228 1.00 88.25 88 ARG A N 1
ATOM 636 C CA . ARG A 1 88 ? 12.765 -14.009 -8.340 1.00 88.25 88 ARG A CA 1
ATOM 637 C C . ARG A 1 88 ? 12.389 -14.147 -6.860 1.00 88.25 88 ARG A C 1
ATOM 639 O O . ARG A 1 88 ? 12.939 -13.436 -6.025 1.00 88.25 88 ARG A O 1
ATOM 646 N N . TYR A 1 89 ? 11.465 -15.051 -6.525 1.00 90.56 89 TYR A N 1
ATOM 647 C CA . TYR A 1 89 ? 11.096 -15.365 -5.143 1.00 90.56 89 TYR A CA 1
ATOM 648 C C . TYR A 1 89 ? 11.837 -16.609 -4.657 1.00 90.56 89 TYR A C 1
ATOM 650 O O . TYR A 1 89 ? 11.743 -17.684 -5.248 1.00 90.56 89 TYR A O 1
ATOM 658 N N . HIS A 1 90 ? 12.546 -16.461 -3.539 1.00 90.06 90 HIS A N 1
ATOM 659 C CA . HIS A 1 90 ? 13.331 -17.522 -2.916 1.00 90.06 90 HIS A CA 1
ATOM 660 C C . HIS A 1 90 ? 12.666 -17.993 -1.619 1.00 90.06 90 HIS A C 1
ATOM 662 O O . HIS A 1 90 ? 12.104 -17.197 -0.871 1.00 90.06 90 HIS A O 1
ATOM 668 N N . GLY A 1 91 ? 12.735 -19.293 -1.335 1.00 88.31 91 GLY A N 1
ATOM 669 C CA . GLY A 1 91 ? 12.184 -19.871 -0.111 1.00 88.31 91 GLY A CA 1
ATOM 670 C C . GLY A 1 91 ? 11.941 -21.370 -0.237 1.00 88.31 91 GLY A C 1
ATOM 671 O O . GLY A 1 91 ? 12.255 -21.973 -1.259 1.00 88.31 91 GLY A O 1
ATOM 672 N N . ARG A 1 92 ? 11.346 -21.972 0.802 1.00 91.69 92 ARG A N 1
ATOM 673 C CA . ARG A 1 92 ? 11.030 -23.414 0.823 1.00 91.69 92 ARG A CA 1
ATOM 674 C C . ARG A 1 92 ? 10.007 -23.823 -0.246 1.00 91.69 92 ARG A C 1
ATOM 676 O O . ARG A 1 92 ? 10.066 -24.939 -0.739 1.00 91.69 92 ARG A O 1
ATOM 683 N N . HIS A 1 93 ? 9.094 -22.919 -0.610 1.00 89.06 93 HIS A N 1
ATOM 684 C CA . HIS A 1 93 ? 8.018 -23.171 -1.574 1.00 89.06 93 HIS A CA 1
ATOM 685 C C . HIS A 1 93 ? 7.897 -22.006 -2.572 1.00 89.06 93 HIS A C 1
ATOM 687 O O . HIS A 1 93 ? 6.946 -21.229 -2.493 1.00 89.06 93 HIS A O 1
ATOM 693 N N . PRO A 1 94 ? 8.834 -21.853 -3.527 1.00 86.06 94 PRO A N 1
ATOM 694 C CA . PRO A 1 94 ? 8.830 -20.721 -4.461 1.00 86.06 94 PRO A CA 1
ATOM 695 C C . PRO A 1 94 ? 7.586 -20.705 -5.360 1.00 86.06 94 PRO A C 1
ATOM 697 O O . PRO A 1 94 ? 7.152 -19.653 -5.803 1.00 86.06 94 PRO A O 1
ATOM 700 N N . GLN A 1 95 ? 6.953 -21.860 -5.578 1.00 87.56 95 GLN A N 1
ATOM 701 C CA . GLN A 1 95 ? 5.732 -21.977 -6.378 1.00 87.56 95 GLN A CA 1
ATOM 702 C C . GLN A 1 95 ? 4.497 -21.345 -5.715 1.00 87.56 95 GLN A C 1
ATOM 704 O O . GLN A 1 95 ? 3.532 -21.046 -6.414 1.00 87.56 95 GLN A O 1
ATOM 709 N N . PHE A 1 96 ? 4.522 -21.104 -4.396 1.00 89.31 96 PHE A N 1
ATOM 710 C CA . PHE A 1 96 ? 3.402 -20.513 -3.653 1.00 89.31 96 PHE A CA 1
ATOM 711 C C . PHE A 1 96 ? 2.946 -19.183 -4.264 1.00 89.31 96 PHE A C 1
ATOM 713 O O . PHE A 1 96 ? 1.751 -18.930 -4.419 1.00 89.31 96 PHE A O 1
ATOM 720 N N . VAL A 1 97 ? 3.904 -18.357 -4.691 1.00 89.38 97 VAL A N 1
ATOM 721 C CA . VAL A 1 97 ? 3.610 -17.025 -5.223 1.00 89.38 97 VAL A CA 1
ATOM 722 C C . VAL A 1 97 ? 2.864 -17.069 -6.557 1.00 89.38 97 VAL A C 1
ATOM 724 O O . VAL A 1 97 ? 2.176 -16.108 -6.884 1.00 89.38 97 VAL A O 1
ATOM 727 N N . ARG A 1 98 ? 2.920 -18.181 -7.311 1.00 89.00 98 ARG A N 1
ATOM 728 C CA . ARG A 1 98 ? 2.166 -18.320 -8.571 1.00 89.00 98 ARG A CA 1
ATOM 729 C C . ARG A 1 98 ? 0.664 -18.186 -8.348 1.00 89.00 98 ARG A C 1
ATOM 731 O O . ARG A 1 98 ? -0.004 -17.519 -9.129 1.00 89.00 98 ARG A O 1
ATOM 738 N N . GLY A 1 99 ? 0.147 -18.779 -7.270 1.00 90.00 99 GLY A N 1
ATOM 739 C CA . GLY A 1 99 ? -1.268 -18.665 -6.919 1.00 90.00 99 GLY A CA 1
ATOM 740 C C . GLY A 1 99 ? -1.666 -17.217 -6.628 1.00 90.00 99 GLY A C 1
ATOM 741 O O . GLY A 1 99 ? -2.693 -16.753 -7.115 1.00 90.00 99 GLY A O 1
ATOM 742 N N . VAL A 1 100 ? -0.813 -16.479 -5.913 1.00 89.62 100 VAL A N 1
ATOM 743 C CA . VAL A 1 100 ? -1.036 -15.061 -5.593 1.00 89.62 100 VAL A CA 1
ATOM 744 C C . VAL A 1 100 ? -1.007 -14.203 -6.860 1.00 89.62 100 VAL A C 1
ATOM 746 O O . VAL A 1 100 ? -1.973 -13.498 -7.143 1.00 89.62 100 VAL A O 1
ATOM 749 N N . PHE A 1 101 ? 0.047 -14.322 -7.670 1.00 89.44 101 PHE A N 1
ATOM 750 C CA . PHE A 1 101 ? 0.217 -13.513 -8.882 1.00 89.44 101 PHE A CA 1
ATOM 751 C C . PHE A 1 101 ? -0.759 -13.857 -10.010 1.00 89.44 101 PHE A C 1
ATOM 753 O O . PHE A 1 101 ? -0.978 -13.032 -10.890 1.00 89.44 101 PHE A O 1
ATOM 760 N N . SER A 1 102 ? -1.390 -15.036 -9.975 1.00 88.88 102 SER A N 1
ATOM 761 C CA . SER A 1 102 ? -2.497 -15.357 -10.887 1.00 88.88 102 SER A CA 1
ATOM 762 C C . SER A 1 102 ? -3.774 -14.558 -10.600 1.00 88.88 102 SER A C 1
ATOM 764 O O . SER A 1 102 ? -4.613 -14.417 -11.483 1.00 88.88 102 SER A O 1
ATOM 766 N N . ARG A 1 103 ? -3.925 -14.042 -9.372 1.00 89.31 103 ARG A N 1
ATOM 767 C CA . ARG A 1 103 ? -5.093 -13.264 -8.929 1.00 89.31 103 ARG A CA 1
ATOM 768 C C . ARG A 1 103 ? -4.797 -11.772 -8.867 1.00 89.31 103 ARG A C 1
ATOM 770 O O . ARG A 1 103 ? -5.648 -10.967 -9.216 1.00 89.31 103 ARG A O 1
ATOM 777 N N . VAL A 1 104 ? -3.592 -11.417 -8.425 1.00 89.25 104 VAL A N 1
ATOM 778 C CA . VAL A 1 104 ? -3.141 -10.031 -8.279 1.00 89.25 104 VAL A CA 1
ATOM 779 C C . VAL A 1 104 ? -1.943 -9.819 -9.193 1.00 89.25 104 VAL A C 1
ATOM 781 O O . VAL A 1 104 ? -0.810 -10.149 -8.835 1.00 89.25 104 VAL A O 1
ATOM 784 N N . THR A 1 105 ? -2.199 -9.302 -10.394 1.00 92.19 105 THR A N 1
ATOM 785 C CA . THR A 1 105 ? -1.138 -8.988 -11.360 1.00 92.19 105 THR A CA 1
ATOM 786 C C . THR A 1 105 ? -0.487 -7.640 -11.049 1.00 92.19 105 THR A C 1
ATOM 788 O O . THR A 1 105 ? -1.052 -6.807 -10.332 1.00 92.19 105 THR A O 1
ATOM 791 N N . THR A 1 106 ? 0.701 -7.395 -11.612 1.00 92.75 106 THR A N 1
ATOM 792 C CA . THR A 1 106 ? 1.366 -6.087 -11.510 1.00 92.75 106 THR A CA 1
ATOM 793 C C . THR A 1 106 ? 0.467 -4.982 -12.064 1.00 92.75 106 THR A C 1
ATOM 795 O O . THR A 1 106 ? 0.323 -3.932 -11.446 1.00 92.75 106 THR A O 1
ATOM 798 N N . GLU A 1 107 ? -0.207 -5.223 -13.184 1.00 93.06 107 GLU A N 1
ATOM 799 C CA . GLU A 1 107 ? -1.111 -4.266 -13.824 1.00 93.06 107 GLU A CA 1
ATOM 800 C C . GLU A 1 107 ? -2.311 -3.941 -12.934 1.00 93.06 107 GLU A C 1
ATOM 802 O O . GLU A 1 107 ? -2.675 -2.770 -12.820 1.00 93.06 107 GLU A O 1
ATOM 807 N N . ALA A 1 108 ? -2.889 -4.948 -12.268 1.00 93.69 108 ALA A N 1
ATOM 808 C CA . ALA A 1 108 ? -3.979 -4.750 -11.317 1.00 93.69 108 ALA A CA 1
ATOM 809 C C . ALA A 1 108 ? -3.528 -3.881 -10.134 1.00 93.69 108 ALA A C 1
ATOM 811 O O . ALA A 1 108 ? -4.208 -2.918 -9.781 1.00 93.69 108 ALA A O 1
ATOM 812 N N . LEU A 1 109 ? -2.336 -4.146 -9.586 1.00 94.94 109 LEU A N 1
ATOM 813 C CA . LEU A 1 109 ? -1.752 -3.337 -8.514 1.00 94.94 109 LEU A CA 1
ATOM 814 C C . LEU A 1 109 ? -1.500 -1.884 -8.954 1.00 94.94 109 LEU A C 1
ATOM 816 O O . LEU A 1 109 ? -1.818 -0.946 -8.225 1.00 94.94 109 LEU A O 1
ATOM 820 N N . LEU A 1 110 ? -0.957 -1.668 -10.156 1.00 95.94 110 LEU A N 1
ATOM 821 C CA . LEU A 1 110 ? -0.751 -0.316 -10.689 1.00 95.94 110 LEU A CA 1
ATOM 822 C C . LEU A 1 110 ? -2.075 0.389 -11.011 1.00 95.94 110 LEU A C 1
ATOM 824 O O . LEU A 1 110 ? -2.176 1.607 -10.863 1.00 95.94 110 LEU A O 1
ATOM 828 N N . GLY A 1 111 ? -3.091 -0.360 -11.441 1.00 96.56 111 GLY A N 1
ATOM 829 C CA . GLY A 1 111 ? -4.462 0.123 -11.590 1.00 96.56 111 GLY A CA 1
ATOM 830 C C . GLY A 1 111 ? -5.044 0.596 -10.260 1.00 96.56 111 GLY A C 1
ATOM 831 O O . GLY A 1 111 ? -5.598 1.692 -10.201 1.00 96.56 111 GLY A O 1
ATOM 832 N N . TYR A 1 112 ? -4.826 -0.174 -9.194 1.00 96.69 112 TYR A N 1
ATOM 833 C CA . TYR A 1 112 ? -5.233 0.183 -7.839 1.00 96.69 112 TYR A CA 1
ATOM 834 C C . TYR A 1 112 ? -4.531 1.450 -7.335 1.00 96.69 112 TYR A C 1
ATOM 836 O O . TYR A 1 112 ? -5.174 2.386 -6.874 1.00 96.69 112 TYR A O 1
ATOM 844 N N . PHE A 1 113 ? -3.209 1.554 -7.498 1.00 97.62 113 PHE A N 1
ATOM 845 C CA . PHE A 1 113 ? -2.498 2.783 -7.132 1.00 97.62 113 PHE A CA 1
ATOM 846 C C . PHE A 1 113 ? -3.034 4.007 -7.879 1.00 97.62 113 PHE A C 1
ATOM 848 O O . PHE A 1 113 ? -3.236 5.063 -7.279 1.00 97.62 113 PHE A O 1
ATOM 855 N N . ARG A 1 114 ? -3.343 3.857 -9.168 1.00 97.69 114 ARG A N 1
ATOM 856 C CA . ARG A 1 114 ? -3.940 4.929 -9.968 1.00 97.69 114 ARG A CA 1
ATOM 857 C C . ARG A 1 114 ? -5.322 5.335 -9.454 1.00 97.69 114 ARG A C 1
ATOM 859 O O . ARG A 1 114 ? -5.606 6.530 -9.442 1.00 97.69 114 ARG A O 1
ATOM 866 N N . SER A 1 115 ? -6.157 4.383 -9.027 1.00 96.81 115 SER A N 1
ATOM 867 C CA . SER A 1 115 ? -7.515 4.673 -8.539 1.00 96.81 115 SER A CA 1
ATOM 868 C C . SER A 1 115 ? -7.513 5.474 -7.235 1.00 96.81 115 SER A C 1
ATOM 870 O O . SER A 1 115 ? -8.381 6.322 -7.051 1.00 96.81 115 SER A O 1
ATOM 872 N N . ILE A 1 116 ? -6.501 5.292 -6.381 1.00 97.00 11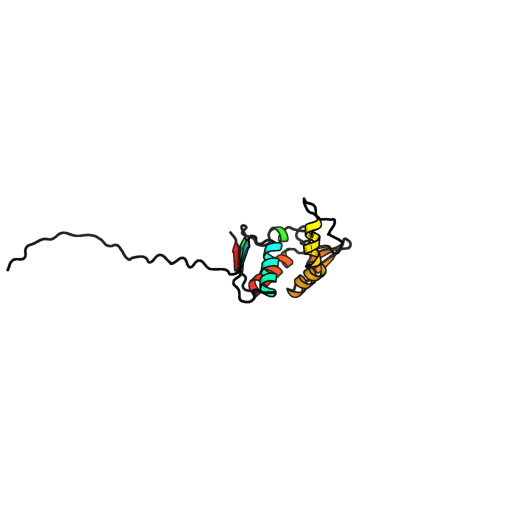6 ILE A N 1
ATOM 873 C CA . ILE A 1 116 ? -6.320 6.085 -5.150 1.00 97.00 116 ILE A CA 1
ATOM 874 C C . ILE A 1 116 ? -5.505 7.377 -5.363 1.00 97.00 116 ILE A C 1
ATOM 876 O O . ILE A 1 116 ? -5.216 8.106 -4.410 1.00 97.00 116 ILE A O 1
ATOM 880 N N . GLY A 1 117 ? -5.151 7.693 -6.615 1.00 97.00 117 GLY A N 1
ATOM 881 C CA . GLY A 1 117 ? -4.481 8.939 -7.003 1.00 97.00 117 GLY A CA 1
ATOM 882 C C . GLY A 1 117 ? -2.950 8.892 -7.025 1.00 97.00 117 GLY A C 1
ATOM 883 O O . GLY A 1 117 ? -2.316 9.941 -7.131 1.00 97.00 117 GLY A O 1
ATOM 884 N N . LEU 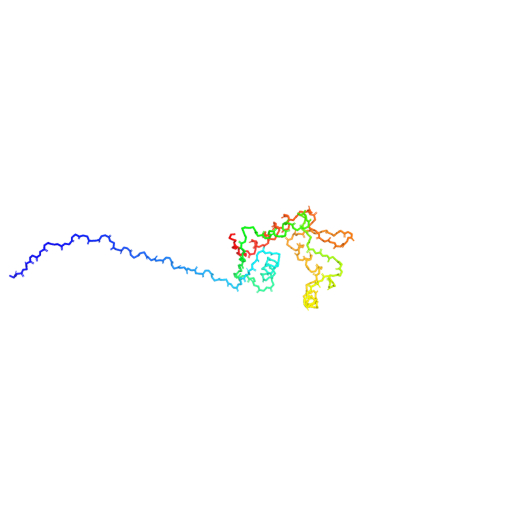A 1 118 ? -2.336 7.708 -6.960 1.00 97.94 118 LEU A N 1
ATOM 885 C CA . LEU A 1 118 ? -0.887 7.540 -7.072 1.00 97.94 118 LEU A CA 1
ATOM 886 C C . LEU A 1 118 ? -0.482 7.253 -8.525 1.00 97.94 118 LEU A C 1
ATOM 888 O O . LEU A 1 118 ? -0.607 6.136 -9.027 1.00 97.94 118 LEU A O 1
ATOM 892 N N . ALA A 1 119 ? 0.057 8.265 -9.204 1.00 97.50 119 ALA A N 1
ATOM 893 C CA . ALA A 1 119 ? 0.670 8.083 -10.516 1.00 97.50 119 ALA A CA 1
ATOM 894 C C . ALA A 1 119 ? 2.036 7.389 -10.393 1.00 97.50 119 ALA A C 1
ATOM 896 O O . ALA A 1 119 ? 2.846 7.753 -9.538 1.00 97.50 119 ALA A O 1
ATOM 897 N N . THR A 1 120 ? 2.324 6.441 -11.287 1.00 98.00 120 THR A N 1
ATOM 898 C CA . THR A 1 120 ? 3.584 5.685 -11.309 1.00 98.00 120 THR A CA 1
ATOM 899 C C . THR A 1 120 ? 4.356 5.866 -12.617 1.00 98.00 120 THR A C 1
ATOM 901 O O . THR A 1 120 ? 3.819 6.332 -13.628 1.00 98.00 120 THR A O 1
ATOM 904 N N . ILE A 1 121 ? 5.643 5.527 -12.585 1.00 97.38 121 ILE A N 1
ATOM 905 C CA . ILE A 1 121 ? 6.547 5.491 -13.737 1.00 97.38 121 ILE A CA 1
ATOM 906 C C . ILE A 1 121 ? 7.460 4.266 -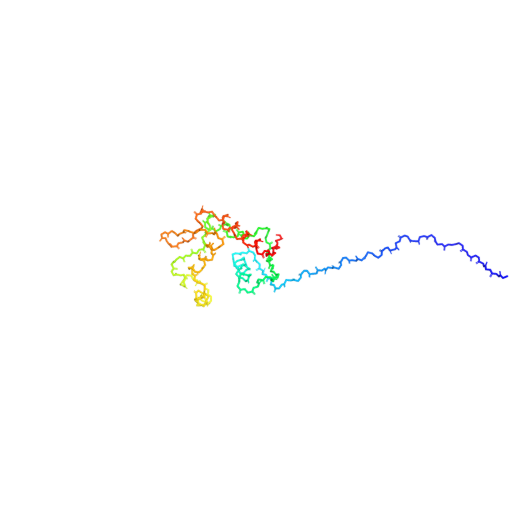13.630 1.00 97.38 121 ILE A C 1
ATOM 908 O O . ILE A 1 121 ? 7.859 3.894 -12.527 1.00 97.38 121 ILE A O 1
ATOM 912 N N . SER A 1 122 ? 7.775 3.632 -14.758 1.00 96.69 122 SER A N 1
ATOM 913 C CA . SER A 1 122 ? 8.737 2.529 -14.838 1.00 96.69 122 SER A CA 1
ATOM 914 C C . SER A 1 122 ? 10.060 2.988 -15.446 1.00 96.69 122 SER A C 1
ATOM 916 O O . SER A 1 122 ? 10.052 3.822 -16.351 1.00 96.69 122 SER A O 1
ATOM 918 N N . ASP A 1 123 ? 11.175 2.430 -14.979 1.00 94.56 123 ASP A N 1
ATOM 919 C CA . ASP A 1 123 ? 12.482 2.581 -15.629 1.00 94.56 123 ASP A CA 1
ATOM 920 C C . ASP A 1 123 ? 12.722 1.514 -16.716 1.00 94.56 123 ASP A C 1
ATOM 922 O O . ASP A 1 123 ? 11.883 0.642 -16.957 1.00 94.56 123 ASP A O 1
ATOM 926 N N . GLU A 1 124 ? 13.874 1.592 -17.384 1.00 93.56 124 GLU A N 1
ATOM 927 C CA . GLU A 1 124 ? 14.283 0.659 -18.446 1.00 93.56 124 GLU A CA 1
ATOM 928 C C . GLU A 1 124 ? 14.472 -0.782 -17.943 1.00 93.56 124 GLU A C 1
ATOM 930 O O . GLU A 1 124 ? 14.327 -1.735 -18.705 1.00 93.56 124 GLU A O 1
ATOM 935 N N . GLU A 1 125 ? 14.732 -0.961 -16.645 1.00 92.00 125 GLU A N 1
ATOM 936 C CA . GLU A 1 125 ? 14.825 -2.271 -15.997 1.00 92.00 125 GLU A CA 1
ATOM 937 C C . GLU A 1 125 ? 13.461 -2.795 -15.502 1.00 92.00 125 GLU A C 1
ATOM 939 O O . GLU A 1 125 ? 13.368 -3.832 -14.830 1.00 92.00 125 GLU A O 1
ATOM 944 N N . GLY A 1 126 ? 12.385 -2.066 -15.804 1.00 94.00 126 GLY A N 1
ATOM 945 C CA . GLY A 1 126 ? 11.018 -2.400 -15.435 1.00 94.00 126 GLY A CA 1
ATOM 946 C C . GLY A 1 126 ? 10.680 -2.144 -13.968 1.00 94.00 126 GLY A C 1
ATOM 947 O O . GLY A 1 126 ? 9.603 -2.552 -13.536 1.00 94.00 126 GLY A O 1
ATOM 948 N N . ARG A 1 127 ? 11.546 -1.502 -13.177 1.00 95.12 127 ARG A N 1
ATOM 949 C CA . ARG A 1 127 ? 11.252 -1.142 -11.778 1.00 95.12 127 ARG A CA 1
ATOM 950 C C . ARG A 1 127 ? 10.265 0.018 -11.759 1.00 95.12 127 ARG A C 1
ATOM 952 O O . ARG A 1 127 ? 10.402 0.957 -12.538 1.00 95.12 127 ARG A O 1
ATOM 959 N N . VAL A 1 128 ? 9.280 -0.038 -10.869 1.00 96.94 128 VAL A N 1
ATOM 960 C CA . VAL A 1 128 ? 8.185 0.935 -10.824 1.00 96.94 128 VAL A CA 1
ATOM 961 C C . VAL A 1 128 ? 8.308 1.825 -9.598 1.00 96.94 128 VAL A C 1
ATOM 963 O O . VAL A 1 128 ? 8.436 1.343 -8.476 1.00 96.94 128 VAL A O 1
ATOM 966 N N . TYR A 1 129 ? 8.205 3.130 -9.814 1.00 9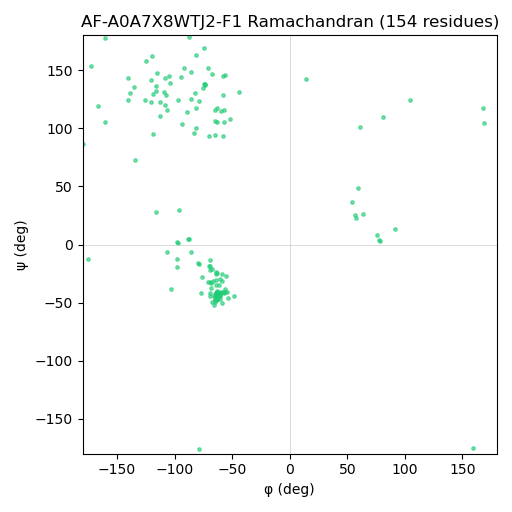7.94 129 TYR A N 1
ATOM 967 C CA . TYR A 1 129 ? 8.312 4.170 -8.798 1.00 97.94 129 TYR A CA 1
ATOM 968 C C . TYR A 1 129 ? 7.067 5.072 -8.816 1.00 97.94 129 TYR A C 1
ATOM 970 O O . TYR A 1 129 ? 6.379 5.148 -9.841 1.00 97.94 129 TYR A O 1
ATOM 978 N N . PRO A 1 130 ? 6.753 5.789 -7.720 1.00 97.94 130 PRO A N 1
ATOM 979 C CA . PRO A 1 130 ? 5.847 6.929 -7.786 1.00 97.94 130 PRO A CA 1
ATOM 980 C C . PRO A 1 130 ? 6.398 7.961 -8.771 1.00 97.94 130 PRO A C 1
ATOM 982 O O . PRO A 1 130 ? 7.607 8.178 -8.851 1.00 97.94 130 PRO A O 1
ATOM 985 N N . ARG A 1 131 ? 5.521 8.649 -9.502 1.00 97.62 131 ARG A N 1
ATOM 986 C CA . ARG A 1 131 ? 5.949 9.622 -10.517 1.00 97.62 131 ARG A CA 1
ATOM 987 C C . ARG A 1 131 ? 6.704 10.818 -9.928 1.00 97.62 131 ARG A C 1
ATOM 989 O O . ARG A 1 131 ? 7.530 11.406 -10.614 1.00 97.62 131 ARG A O 1
ATOM 996 N N . SER A 1 132 ? 6.461 11.141 -8.658 1.00 97.31 132 SER A N 1
ATOM 997 C CA . SER A 1 132 ? 7.221 12.141 -7.898 1.00 97.31 132 SER A CA 1
ATOM 998 C C . SER A 1 132 ? 8.655 11.713 -7.580 1.00 97.31 132 SER A C 1
ATOM 1000 O O . SER A 1 132 ? 9.448 12.539 -7.140 1.00 97.31 132 SER A O 1
ATOM 1002 N N . MET A 1 133 ? 8.985 10.428 -7.754 1.00 97.12 133 MET A N 1
ATOM 1003 C CA . MET A 1 133 ? 10.242 9.816 -7.319 1.00 97.12 133 MET A CA 1
ATOM 1004 C C . MET A 1 133 ? 10.502 9.973 -5.813 1.00 97.12 133 MET A C 1
ATOM 1006 O O . MET A 1 133 ? 11.646 9.921 -5.371 1.00 97.12 133 MET A O 1
ATOM 1010 N N . GLN A 1 134 ? 9.443 10.139 -5.015 1.00 97.62 134 GLN A N 1
ATOM 1011 C CA . GLN A 1 134 ? 9.515 10.288 -3.565 1.00 97.62 134 GLN A CA 1
ATOM 1012 C C . GLN A 1 134 ? 8.617 9.260 -2.877 1.00 97.62 134 GLN A C 1
ATOM 1014 O O . GLN A 1 134 ? 7.406 9.219 -3.100 1.00 97.62 134 GLN A O 1
ATOM 1019 N N . ALA A 1 135 ? 9.202 8.467 -1.979 1.00 97.25 135 ALA A N 1
ATOM 1020 C CA . ALA A 1 135 ? 8.480 7.502 -1.156 1.00 97.25 135 ALA A CA 1
ATOM 1021 C C . ALA A 1 135 ? 7.430 8.180 -0.266 1.00 97.25 135 ALA A C 1
ATOM 1023 O O . ALA A 1 135 ? 6.387 7.593 0.007 1.00 97.25 135 ALA A O 1
ATOM 1024 N N . GLU A 1 136 ? 7.673 9.432 0.131 1.00 96.94 136 GLU A N 1
ATOM 1025 C CA . GLU A 1 136 ? 6.719 10.242 0.891 1.00 96.94 136 GLU A CA 1
ATOM 1026 C C . GLU A 1 136 ? 5.370 10.366 0.175 1.00 96.94 136 GLU A C 1
ATOM 1028 O O . GLU A 1 136 ? 4.327 10.265 0.809 1.00 96.94 136 GLU A O 1
ATOM 1033 N N . SER A 1 137 ? 5.363 10.500 -1.157 1.00 97.50 137 SER A N 1
ATOM 1034 C CA . SER A 1 137 ? 4.114 10.571 -1.922 1.00 97.50 137 SER A CA 1
ATOM 1035 C C . SER A 1 137 ? 3.305 9.278 -1.826 1.00 97.50 137 SER A C 1
ATOM 1037 O O . SER A 1 137 ? 2.078 9.326 -1.787 1.00 97.50 137 SER A O 1
ATOM 1039 N N . VAL A 1 138 ? 3.978 8.125 -1.755 1.00 97.88 138 VAL A N 1
ATOM 1040 C CA . VAL A 1 138 ? 3.325 6.823 -1.558 1.00 97.88 138 VAL A CA 1
ATOM 1041 C C . VAL A 1 138 ? 2.716 6.758 -0.162 1.00 97.88 138 VAL A C 1
ATOM 1043 O O . VAL A 1 138 ? 1.538 6.436 -0.031 1.00 97.88 138 VAL A O 1
ATOM 1046 N N . VAL A 1 139 ? 3.498 7.104 0.866 1.00 97.56 139 VAL A N 1
ATOM 1047 C CA . VAL A 1 139 ? 3.046 7.096 2.266 1.00 97.56 139 VAL A CA 1
ATOM 1048 C C . VAL A 1 139 ? 1.844 8.017 2.444 1.00 97.56 139 VAL A C 1
ATOM 1050 O O . VAL A 1 139 ? 0.812 7.573 2.935 1.00 97.56 139 VAL A O 1
ATOM 1053 N N . LEU A 1 140 ? 1.929 9.259 1.965 1.00 97.62 140 LEU A N 1
ATOM 1054 C CA . LEU A 1 140 ? 0.838 10.225 2.056 1.00 97.62 140 LEU A CA 1
ATOM 1055 C C . LEU A 1 140 ? -0.422 9.738 1.334 1.00 97.62 140 LEU A C 1
ATOM 1057 O O . LEU A 1 140 ? -1.516 9.855 1.880 1.00 97.62 140 LEU A O 1
ATOM 1061 N N . THR A 1 141 ? -0.280 9.172 0.132 1.00 98.25 141 THR A N 1
ATOM 1062 C CA . THR A 1 141 ? -1.436 8.683 -0.63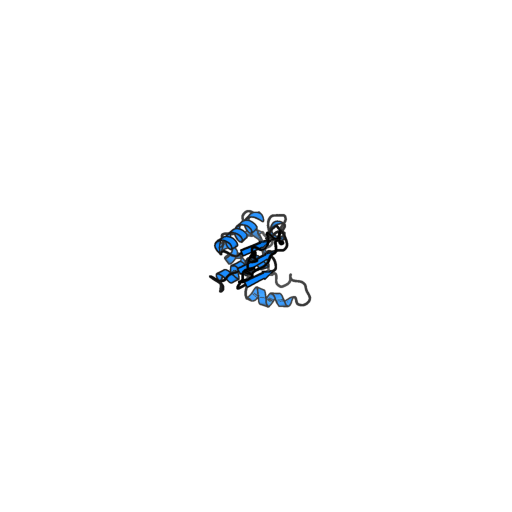5 1.00 98.25 141 THR A CA 1
ATOM 1063 C C . THR A 1 141 ? -2.127 7.526 0.080 1.00 98.25 141 THR A C 1
ATOM 1065 O O . THR A 1 141 ? -3.353 7.507 0.169 1.00 98.25 141 THR A O 1
ATOM 1068 N N . LEU A 1 142 ? -1.355 6.588 0.635 1.00 98.19 142 LEU A N 1
ATOM 1069 C CA . LEU A 1 142 ? -1.899 5.449 1.372 1.00 98.19 142 LEU A CA 1
ATOM 1070 C C . LEU A 1 142 ? -2.539 5.872 2.698 1.00 98.19 142 LEU A C 1
ATOM 1072 O O . LEU A 1 142 ? -3.655 5.451 2.989 1.00 98.19 142 LEU A O 1
ATOM 1076 N N . THR A 1 143 ? -1.890 6.743 3.472 1.00 97.69 143 THR A N 1
ATOM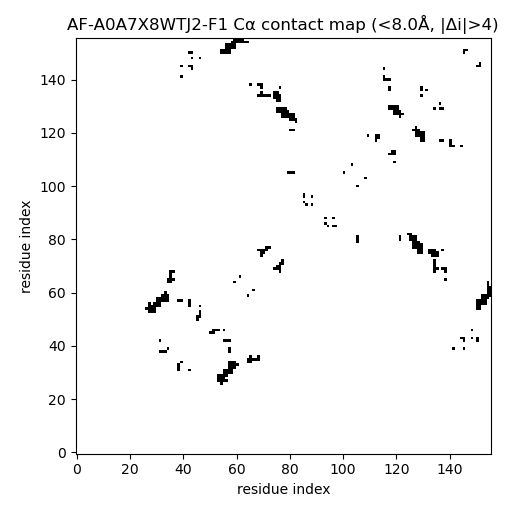 1077 C CA . THR A 1 143 ? -2.458 7.273 4.721 1.00 97.69 143 THR A CA 1
ATOM 1078 C C . THR A 1 143 ? -3.735 8.068 4.454 1.00 97.69 143 THR A C 1
ATOM 1080 O O . THR A 1 143 ? -4.721 7.909 5.170 1.00 97.69 143 THR A O 1
ATOM 1083 N N . ARG A 1 144 ? -3.768 8.872 3.383 1.00 98.38 144 ARG A N 1
ATOM 1084 C CA . ARG A 1 144 ? -4.991 9.560 2.952 1.00 98.38 144 ARG A CA 1
ATOM 1085 C C . ARG A 1 144 ? -6.096 8.561 2.611 1.00 98.38 144 ARG A C 1
ATOM 1087 O O . ARG A 1 144 ? -7.209 8.725 3.092 1.00 98.38 144 ARG A O 1
ATOM 1094 N N . ALA A 1 145 ? -5.786 7.519 1.839 1.00 98.06 145 ALA A N 1
ATOM 1095 C CA . ALA A 1 145 ? -6.764 6.503 1.455 1.00 98.06 145 ALA A CA 1
ATOM 1096 C C . ALA A 1 145 ? -7.343 5.746 2.667 1.00 98.06 145 ALA A C 1
ATOM 1098 O O . ALA A 1 145 ? -8.528 5.407 2.649 1.00 98.06 145 ALA A O 1
ATOM 1099 N N . LEU A 1 146 ? -6.536 5.507 3.714 1.00 98.00 146 LEU A N 1
ATOM 1100 C CA . LEU A 1 146 ? -6.994 4.920 4.982 1.00 98.00 146 LEU A CA 1
ATOM 1101 C C . LEU A 1 146 ? -7.973 5.858 5.699 1.00 98.00 146 LEU A C 1
ATOM 1103 O O . LEU A 1 146 ? -9.051 5.427 6.109 1.00 98.00 146 LEU A O 1
ATOM 1107 N N . ASN A 1 147 ? -7.623 7.144 5.789 1.00 97.19 147 ASN A N 1
ATOM 1108 C CA . ASN A 1 147 ? -8.457 8.163 6.428 1.00 97.19 147 ASN A CA 1
ATOM 1109 C C . ASN A 1 147 ? -9.793 8.358 5.697 1.00 97.19 147 ASN A C 1
ATOM 1111 O O . ASN A 1 147 ? -10.836 8.408 6.339 1.00 97.19 147 ASN A O 1
ATOM 1115 N N . GLU A 1 148 ? -9.786 8.405 4.362 1.00 96.75 148 GLU A N 1
ATOM 1116 C CA . GLU A 1 148 ? -11.001 8.515 3.534 1.00 96.75 148 GLU A CA 1
ATOM 1117 C C . GLU A 1 148 ? -11.982 7.349 3.757 1.00 96.75 148 GLU A C 1
ATOM 1119 O O . GLU A 1 148 ? -13.186 7.505 3.564 1.00 96.75 148 GLU A O 1
ATOM 1124 N N . ARG A 1 149 ? -11.476 6.188 4.189 1.00 96.31 149 ARG A N 1
ATOM 1125 C CA . ARG A 1 149 ? -12.258 4.979 4.491 1.00 96.31 149 ARG A CA 1
ATOM 1126 C C . ARG A 1 149 ? -12.586 4.812 5.972 1.00 96.31 149 ARG A C 1
ATOM 1128 O O . ARG A 1 149 ? -13.227 3.831 6.333 1.00 96.31 149 ARG A O 1
ATOM 1135 N N . ASN A 1 150 ? -12.173 5.752 6.823 1.00 96.50 150 ASN A N 1
ATOM 1136 C CA . ASN A 1 150 ? -12.310 5.666 8.278 1.00 96.50 150 ASN A CA 1
ATOM 1137 C C . ASN A 1 150 ? -11.697 4.379 8.868 1.00 96.50 150 ASN A C 1
ATOM 1139 O O . ASN A 1 150 ? -12.243 3.798 9.805 1.00 96.50 150 ASN A O 1
ATOM 1143 N N . ILE A 1 151 ? -10.573 3.914 8.313 1.00 97.38 151 ILE A N 1
ATOM 1144 C CA . ILE A 1 151 ? -9.837 2.772 8.868 1.00 97.38 151 ILE A CA 1
ATOM 1145 C C . ILE A 1 151 ? -9.019 3.264 10.062 1.00 97.38 151 ILE A C 1
ATOM 1147 O O . ILE A 1 151 ? -8.192 4.168 9.928 1.00 97.38 151 ILE A O 1
ATOM 1151 N N . THR A 1 152 ? -9.227 2.654 11.228 1.00 96.88 152 THR A N 1
ATOM 1152 C CA . THR A 1 152 ? -8.521 3.033 12.453 1.00 96.88 152 THR A CA 1
ATOM 1153 C C . THR A 1 152 ? -7.090 2.513 12.420 1.00 96.88 152 THR A C 1
ATOM 1155 O O . THR A 1 152 ? -6.844 1.349 12.109 1.00 96.88 152 THR A O 1
ATOM 1158 N N . VAL A 1 153 ? -6.129 3.359 12.782 1.00 97.31 153 VAL A N 1
ATOM 1159 C CA . VAL A 1 153 ? -4.719 2.979 12.896 1.00 97.31 153 VAL A CA 1
ATOM 1160 C C . VAL A 1 153 ? -4.261 3.233 14.326 1.00 97.31 153 VAL A C 1
ATOM 1162 O O . VAL A 1 153 ? -4.351 4.357 14.816 1.00 97.31 153 VAL A O 1
ATOM 1165 N N . HIS A 1 154 ? -3.766 2.188 14.980 1.00 96.06 154 HIS A N 1
ATOM 1166 C CA . HIS A 1 154 ? -3.126 2.262 16.286 1.00 96.06 154 HIS A CA 1
ATOM 1167 C C . HIS A 1 154 ? -1.626 2.027 16.112 1.00 96.06 154 HIS A C 1
ATOM 1169 O O . HIS A 1 154 ? -1.222 0.977 15.615 1.00 96.06 154 HIS A O 1
ATOM 1175 N N . THR A 1 155 ? -0.827 3.014 16.503 1.00 94.31 155 THR A N 1
ATOM 1176 C CA . THR A 1 155 ? 0.640 2.965 16.550 1.00 94.31 155 THR A CA 1
ATOM 1177 C C . THR A 1 155 ? 1.100 3.081 18.000 1.00 94.31 155 THR A C 1
ATOM 1179 O O . THR A 1 155 ? 0.456 3.798 18.771 1.00 94.31 155 THR A O 1
ATOM 1182 N N . GLU A 1 156 ? 2.207 2.430 18.347 1.00 81.00 156 GLU A N 1
ATOM 1183 C CA . GLU A 1 156 ? 2.886 2.549 19.650 1.00 81.00 156 GLU A CA 1
ATOM 1184 C C . GLU A 1 156 ? 4.294 3.140 19.530 1.00 81.00 156 GLU A C 1
ATOM 1186 O O . GLU A 1 156 ? 4.915 3.009 18.448 1.00 81.00 156 GLU A O 1
#

Sequence (156 aa):
MKFRTNPDRCKDMSQQKESEPSKTCASFDLVIAGGGASGVIAALVACDEGLSGKSIAIIEKEEILLRKVRASGNGRCNLANMGSILTRYHGRHPQFVRGVFSRVTTEALLGYFRSIGLATISDEEGRVYPRSMQAESVVLTLTRALNERNITVHTE

pLDDT: mean 85.55, std 20.03, range [29.83, 98.38]

Nearest PDB structures (foldseek):
  2i0z-assembly1_A  TM=9.057E-01  e=8.281E-12  Bacillus cereus
  4cnk-assembly1_A  TM=8.830E-01  e=1.679E-10  Streptococcus cristatus
  2gqf-assembly1_A  TM=9.134E-01  e=2.867E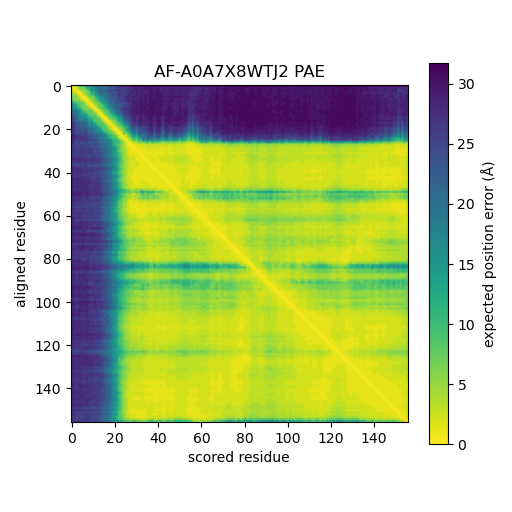-10  Haemophilus influenzae
  3v76-assembly1_A-2  TM=8.967E-01  e=3.747E-10  Sinorhizobium meliloti 1021
  6qh2-assembly1_A  TM=3.777E-01  e=4.943E-01  Escherichia coli SE11

Foldseek 3Di:
DDDDDDDDDDDDDDDPPPPDPPPPPDDFPEEFEALAPVRLVCQLCCCVPPQPVGAAEYEHAAPDGRVVQCPPPNQFGQPDFPDDCLVVDDDPCSCVCVVVCVPCPPVNVQVVCVVLPFDWDADPRRTITGPVSGSVVVSVSSVVSCVVRVHHYHYD

Solvent-accessible surface area (backbone atoms only — not comparable to full-atom values): 9473 Å² total; per-residue (Å²): 137,89,84,79,86,82,92,85,82,84,85,80,98,76,77,82,80,76,74,72,79,75,78,76,73,83,80,58,80,40,79,37,84,37,38,41,72,68,37,50,52,50,52,52,50,43,37,74,77,78,35,67,97,54,47,38,35,32,44,21,79,48,74,55,71,32,54,69,52,40,57,27,65,85,38,17,20,67,77,50,55,78,56,90,56,74,87,73,51,84,68,97,60,44,69,60,55,56,66,52,47,73,74,55,40,65,65,56,52,53,49,50,38,42,75,68,70,44,57,68,43,67,52,96,85,25,44,23,26,39,65,81,54,32,10,61,60,54,52,52,44,52,54,47,54,34,56,79,68,67,47,44,75,47,59,77

Secondary structure (DSSP, 8-state):
----------------------------SEEEE--SHHHHHHHHHHHHHT-TTS-EEEEESSSSTTHHHHHTTTTT---EESS--GGG--SS-TTHHHHHHTTS-HHHHHHHHHHTT--EEE-TT-EEEETTS-HHHHHHHHHHHHHHTT-EEEE-

Radius of gyration: 27.01 Å; Cα contacts (8 Å, |Δi|>4): 195; chains: 1; bounding box: 56×36×98 Å

Mean predicted aligned error: 9.67 Å